Protein AF-A0A822CA72-F1 (afdb_monomer_lite)

InterPro domains:
  IPR012677 Nucleotide-binding alpha-beta plait domain superfamily [G3DSA:3.30.70.330] (20-59)
  IPR034819 Cytoplasmic polyadenylation element-binding protein [PTHR12566] (1-59)

pLDDT: mean 91.9, std 6.28, range [63.62, 97.19]

Organism: NCBI:txid392032

Sequence (59 aa):
MCVSSPSMKDKAVQIRPWLLADSDFVMDGSQPLDPRKTIFVGGVPRPLRAVELAMIMDR

Secondary structure (DSSP, 8-state):
-EEEETTEEEEE-------GGGS---S--SS---TTT-----S--TT--HHHHHHHHT-

Foldseek 3Di:
DFDDDPVGGRHDDDDDDDDPVQAADDPDPPDDDDPVPDDDDPPDDPVDGHVNVVVVVVD

Structure (mmCIF, N/CA/C/O backbone):
data_AF-A0A822CA72-F1
#
_entry.id   AF-A0A822CA72-F1
#
loop_
_atom_site.group_PDB
_atom_site.id
_atom_site.type_symbol
_atom_site.label_atom_id
_atom_site.label_alt_id
_atom_site.label_comp_id
_atom_site.label_asym_id
_atom_site.label_entity_id
_atom_site.label_seq_id
_atom_site.pdbx_PDB_ins_code
_atom_site.Cartn_x
_atom_site.Cartn_y
_atom_site.Cartn_z
_atom_site.occupancy
_atom_site.B_iso_or_equiv
_atom_site.auth_seq_id
_atom_site.auth_comp_id
_atom_site.auth_asym_id
_atom_site.auth_atom_id
_atom_site.pdbx_PDB_model_num
ATOM 1 N N . MET A 1 1 ? 7.595 -0.841 -24.044 1.00 63.62 1 MET A N 1
ATOM 2 C CA . MET A 1 1 ? 8.102 0.545 -23.965 1.00 63.62 1 MET A CA 1
ATOM 3 C C . MET A 1 1 ? 9.572 0.436 -23.597 1.00 63.62 1 MET A C 1
ATOM 5 O O . MET A 1 1 ? 9.868 -0.200 -22.593 1.00 63.62 1 MET A O 1
ATOM 9 N N . CYS A 1 2 ? 10.475 0.913 -24.450 1.00 79.75 2 CYS A N 1
ATOM 10 C CA . CYS A 1 2 ? 11.918 0.842 -24.213 1.00 79.75 2 CYS A CA 1
ATOM 11 C C . CYS A 1 2 ? 12.425 2.245 -23.890 1.00 79.75 2 CYS A C 1
ATOM 13 O O . CYS A 1 2 ? 11.960 3.213 -24.489 1.00 79.75 2 CYS A O 1
ATOM 15 N N . VAL A 1 3 ? 13.335 2.359 -22.926 1.00 82.88 3 VAL A N 1
ATOM 16 C CA . VAL A 1 3 ? 13.934 3.636 -22.524 1.00 82.88 3 VAL A CA 1
ATOM 17 C C . VAL A 1 3 ? 15.442 3.475 -22.593 1.00 82.88 3 VAL A C 1
ATOM 19 O O . VAL A 1 3 ? 15.987 2.508 -22.070 1.00 82.88 3 VAL A O 1
ATOM 22 N N . SER A 1 4 ? 16.132 4.405 -23.244 1.00 80.31 4 SER A N 1
ATOM 23 C CA . SER A 1 4 ? 17.594 4.393 -23.270 1.00 80.31 4 SER A CA 1
ATOM 24 C C . SER A 1 4 ? 18.151 5.067 -22.014 1.00 80.31 4 SER A C 1
ATOM 26 O O . SER A 1 4 ? 17.672 6.125 -21.609 1.00 80.31 4 SER A O 1
ATOM 28 N N . SER A 1 5 ? 19.167 4.464 -21.399 1.00 84.44 5 SER A N 1
ATOM 29 C CA . SER A 1 5 ? 20.003 5.094 -20.372 1.00 84.44 5 SER A CA 1
ATOM 30 C C . SER A 1 5 ? 21.393 5.398 -20.949 1.00 84.44 5 SER A C 1
ATOM 32 O O . SER A 1 5 ? 21.754 4.841 -21.989 1.00 84.44 5 SER A O 1
ATOM 34 N N . PRO A 1 6 ? 22.223 6.220 -20.278 1.00 87.69 6 PRO A N 1
ATOM 35 C CA . PRO A 1 6 ? 23.593 6.494 -20.727 1.00 87.69 6 PRO A CA 1
ATOM 36 C C . PRO A 1 6 ? 24.458 5.237 -20.926 1.00 87.69 6 PRO A C 1
ATOM 38 O O . PRO A 1 6 ? 25.425 5.268 -21.678 1.00 87.69 6 PRO A O 1
ATOM 41 N N . SER A 1 7 ? 24.110 4.133 -20.260 1.00 89.25 7 SER A N 1
ATOM 42 C CA . SER A 1 7 ? 24.845 2.866 -20.277 1.00 89.25 7 SER A CA 1
ATOM 43 C C . SER A 1 7 ? 24.200 1.756 -21.116 1.00 89.25 7 SER A C 1
ATOM 45 O O . SER A 1 7 ? 24.847 0.741 -21.359 1.00 89.25 7 SER A O 1
ATOM 47 N N . MET A 1 8 ? 22.941 1.901 -21.544 1.00 90.12 8 MET A N 1
ATOM 48 C CA . MET A 1 8 ? 22.215 0.855 -22.269 1.00 90.12 8 MET A CA 1
ATOM 49 C C . MET A 1 8 ? 21.152 1.465 -23.181 1.00 90.12 8 MET A C 1
ATOM 51 O O . MET A 1 8 ? 20.226 2.134 -22.718 1.00 90.12 8 MET A O 1
ATOM 55 N N . LYS A 1 9 ? 21.266 1.195 -24.483 1.00 89.06 9 LYS A N 1
ATOM 56 C CA . LYS A 1 9 ? 20.231 1.550 -25.457 1.00 89.06 9 LYS A CA 1
ATOM 57 C C . LYS A 1 9 ? 19.056 0.580 -25.361 1.00 89.06 9 LYS A C 1
ATOM 59 O O . LYS A 1 9 ? 19.251 -0.600 -25.081 1.00 89.06 9 LYS A O 1
ATOM 64 N N . ASP A 1 10 ? 17.853 1.105 -25.576 1.00 88.50 10 ASP A N 1
ATOM 65 C CA . ASP A 1 10 ? 16.608 0.336 -25.708 1.00 88.50 10 ASP A CA 1
ATOM 66 C C . ASP A 1 10 ? 16.314 -0.635 -24.555 1.00 88.50 10 ASP A C 1
ATOM 68 O O . ASP A 1 10 ? 15.778 -1.728 -24.750 1.00 88.50 10 ASP A O 1
ATOM 72 N N . LYS A 1 11 ? 16.613 -0.227 -23.315 1.00 91.19 11 LYS A N 1
ATOM 73 C CA . LYS A 1 11 ? 16.315 -1.039 -22.134 1.00 91.19 11 LYS A CA 1
ATOM 74 C C . LYS A 1 11 ? 14.808 -1.265 -22.027 1.00 91.19 11 LYS A C 1
ATOM 76 O O . LYS A 1 11 ? 14.030 -0.313 -21.916 1.00 91.19 11 LYS A O 1
ATOM 81 N N . ALA A 1 12 ? 14.401 -2.531 -22.000 1.00 90.31 12 ALA A N 1
ATOM 82 C CA . ALA A 1 12 ? 13.030 -2.905 -21.686 1.00 90.31 12 ALA A CA 1
ATOM 83 C C . ALA A 1 12 ? 12.706 -2.473 -20.249 1.00 90.31 12 ALA A C 1
ATOM 85 O O . ALA A 1 12 ? 13.376 -2.884 -19.298 1.00 90.31 12 ALA A O 1
ATOM 86 N N . VAL A 1 13 ? 11.687 -1.627 -20.092 1.00 90.00 13 VAL A N 1
ATOM 87 C CA . VAL A 1 13 ? 11.221 -1.182 -18.775 1.00 90.00 13 VAL A CA 1
ATOM 88 C C . VAL A 1 13 ? 9.893 -1.834 -18.431 1.00 90.00 13 VAL A C 1
ATOM 90 O O . VAL A 1 13 ? 9.031 -2.031 -19.289 1.00 90.00 13 VAL A O 1
ATOM 93 N N . GLN A 1 14 ? 9.728 -2.152 -17.151 1.00 90.00 14 GLN A N 1
ATOM 94 C CA . GLN A 1 14 ? 8.469 -2.633 -16.612 1.00 90.00 14 GLN A CA 1
ATOM 95 C C . GLN A 1 14 ? 7.759 -1.484 -15.901 1.00 90.00 14 GLN A C 1
ATOM 97 O O . GLN A 1 14 ? 8.314 -0.876 -14.987 1.00 90.00 14 GLN A O 1
ATOM 102 N N . ILE A 1 15 ? 6.516 -1.226 -16.295 1.00 89.19 15 ILE A N 1
ATOM 103 C CA . ILE A 1 15 ? 5.597 -0.366 -15.552 1.00 89.19 15 ILE A CA 1
ATOM 104 C C . ILE A 1 15 ? 4.644 -1.281 -14.785 1.00 89.19 15 ILE A C 1
ATOM 106 O O . ILE A 1 15 ? 4.053 -2.188 -15.370 1.00 89.19 15 ILE A O 1
ATOM 110 N N . ARG A 1 16 ? 4.517 -1.073 -13.472 1.00 89.81 16 ARG A N 1
ATOM 111 C CA . ARG A 1 16 ? 3.576 -1.802 -12.612 1.00 89.81 16 ARG A CA 1
ATOM 112 C C . ARG A 1 16 ? 2.665 -0.783 -11.929 1.00 89.81 16 ARG A C 1
ATOM 114 O O . ARG A 1 16 ? 3.119 -0.153 -10.975 1.00 89.81 16 ARG A O 1
ATOM 121 N N . PRO A 1 17 ? 1.440 -0.566 -12.431 1.00 93.12 17 PRO A N 1
ATOM 122 C CA . PRO A 1 17 ? 0.508 0.349 -11.790 1.00 93.12 17 PRO A CA 1
ATOM 123 C C . PRO A 1 17 ? 0.098 -0.178 -10.412 1.00 93.12 17 PRO A C 1
ATOM 125 O O . PRO A 1 17 ? 0.153 -1.382 -10.151 1.00 93.12 17 PRO A O 1
ATOM 128 N N . TRP A 1 18 ? -0.323 0.739 -9.546 1.00 94.25 18 TRP A N 1
ATOM 129 C CA . TRP A 1 18 ? -0.880 0.416 -8.241 1.00 94.25 18 TRP A CA 1
ATOM 130 C C . TRP A 1 18 ? -2.406 0.467 -8.310 1.00 94.25 18 TRP A C 1
ATOM 132 O O . TRP A 1 18 ? -2.971 1.492 -8.696 1.00 94.25 18 TRP A O 1
ATOM 142 N N . LEU A 1 19 ? -3.074 -0.631 -7.956 1.00 94.25 19 LEU A N 1
ATOM 143 C CA . LEU A 1 19 ? -4.529 -0.659 -7.869 1.00 94.25 19 LEU A CA 1
ATOM 144 C C . LEU A 1 19 ? -4.952 -0.064 -6.523 1.00 94.25 19 LEU A C 1
ATOM 146 O O . LEU A 1 19 ? -4.734 -0.670 -5.480 1.00 94.25 19 LEU A O 1
ATOM 150 N N . LEU A 1 20 ? -5.559 1.124 -6.552 1.00 95.81 20 LEU A N 1
ATOM 151 C CA . LEU A 1 20 ? -5.952 1.851 -5.338 1.00 95.81 20 LEU A CA 1
ATOM 152 C C . LEU A 1 20 ? -6.946 1.075 -4.464 1.00 95.81 20 LEU A C 1
ATOM 154 O O . LEU A 1 20 ? -6.938 1.247 -3.260 1.00 95.81 20 LEU A O 1
ATOM 158 N N . ALA A 1 21 ? -7.766 0.196 -5.041 1.00 96.00 21 ALA A N 1
ATOM 159 C CA . ALA A 1 21 ? -8.711 -0.610 -4.265 1.00 96.00 21 ALA A CA 1
ATOM 160 C C . ALA A 1 21 ? -8.031 -1.605 -3.301 1.00 96.00 21 ALA A C 1
ATOM 162 O O . ALA A 1 21 ? -8.674 -2.067 -2.367 1.00 96.00 21 ALA A O 1
ATOM 163 N N . ASP A 1 22 ? -6.749 -1.920 -3.518 1.00 95.75 22 ASP A N 1
ATOM 164 C CA . ASP A 1 22 ? -5.986 -2.873 -2.707 1.00 95.75 22 ASP A CA 1
ATOM 165 C C . ASP A 1 22 ? -4.990 -2.186 -1.745 1.00 95.75 22 ASP A C 1
ATOM 167 O O . ASP A 1 22 ? -4.169 -2.874 -1.127 1.00 95.75 22 ASP A O 1
ATOM 171 N N . SER A 1 23 ? -5.009 -0.845 -1.632 1.00 95.62 23 SER A N 1
ATOM 172 C CA . SER A 1 23 ? -4.009 -0.088 -0.858 1.00 95.62 23 SER A CA 1
ATOM 173 C C . SER A 1 23 ? -4.104 -0.264 0.648 1.00 95.62 23 SER A C 1
ATOM 175 O O . SER A 1 23 ? -3.082 -0.210 1.333 1.00 95.62 23 SER A O 1
ATOM 177 N N . ASP A 1 24 ? -5.314 -0.447 1.156 1.00 96.25 24 ASP A N 1
ATOM 178 C CA . ASP A 1 24 ? -5.626 -0.464 2.575 1.00 96.25 24 ASP A CA 1
ATOM 179 C C . ASP A 1 24 ? -6.783 -1.421 2.858 1.00 96.25 24 ASP A C 1
ATOM 181 O O . ASP A 1 24 ? -7.555 -1.798 1.978 1.00 96.25 24 ASP A O 1
ATOM 185 N N . PHE A 1 25 ? -6.847 -1.883 4.101 1.00 96.31 25 PHE A N 1
ATOM 186 C CA . PHE A 1 25 ? -7.885 -2.781 4.576 1.00 96.31 25 PHE A CA 1
ATOM 187 C C . PHE A 1 25 ? -8.010 -2.640 6.090 1.00 96.31 25 PHE A C 1
ATOM 189 O O . PHE A 1 25 ? -7.002 -2.563 6.795 1.00 96.31 25 PHE A O 1
ATOM 196 N N . VAL A 1 26 ? -9.245 -2.636 6.589 1.00 95.50 26 VAL A N 1
ATOM 197 C CA . VAL A 1 26 ? -9.554 -2.592 8.020 1.00 95.50 26 VAL A CA 1
ATOM 198 C C . VAL A 1 26 ? -10.398 -3.815 8.353 1.00 95.50 26 VAL A C 1
ATOM 200 O O . VAL A 1 26 ? -11.495 -3.970 7.825 1.00 95.50 26 VAL A O 1
ATOM 203 N N . MET A 1 27 ? -9.877 -4.686 9.219 1.00 93.12 27 MET A N 1
ATOM 204 C CA . MET A 1 27 ? -10.592 -5.883 9.675 1.00 93.12 27 MET A CA 1
ATOM 205 C C . MET A 1 27 ? -11.611 -5.551 10.772 1.00 93.12 27 MET A C 1
ATOM 207 O O . MET A 1 27 ? -12.759 -5.976 10.698 1.00 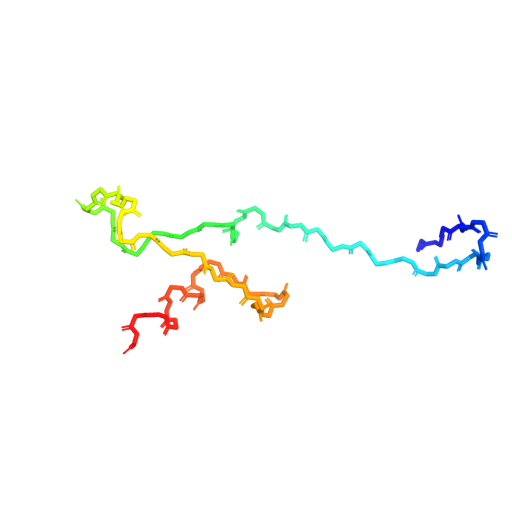93.12 27 MET A O 1
ATOM 211 N N . ASP A 1 28 ? -11.199 -4.755 11.759 1.00 91.75 28 ASP A N 1
ATOM 212 C CA . ASP A 1 28 ? -12.051 -4.219 12.818 1.00 91.75 28 ASP A CA 1
ATOM 213 C C . ASP A 1 28 ? -11.754 -2.725 12.992 1.00 91.75 28 ASP A C 1
ATOM 215 O O . ASP A 1 28 ? -10.630 -2.331 13.301 1.00 91.75 28 ASP A O 1
ATOM 219 N N . GLY A 1 29 ? -12.768 -1.889 12.760 1.00 90.69 29 GLY A N 1
ATOM 220 C CA . GLY A 1 29 ? -12.684 -0.433 12.890 1.00 90.69 29 GLY A CA 1
ATOM 221 C C . GLY A 1 29 ? -13.088 0.095 14.268 1.00 90.69 29 GLY A C 1
ATOM 222 O O . GLY A 1 29 ? -13.205 1.308 14.434 1.00 90.69 29 GLY A O 1
ATOM 223 N N . SE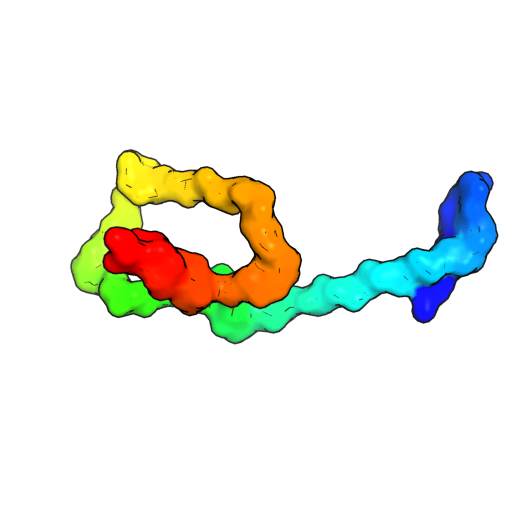R A 1 30 ? -13.354 -0.784 15.241 1.00 94.81 30 SER A N 1
ATOM 224 C CA . SER A 1 30 ? -13.826 -0.391 16.575 1.00 94.81 30 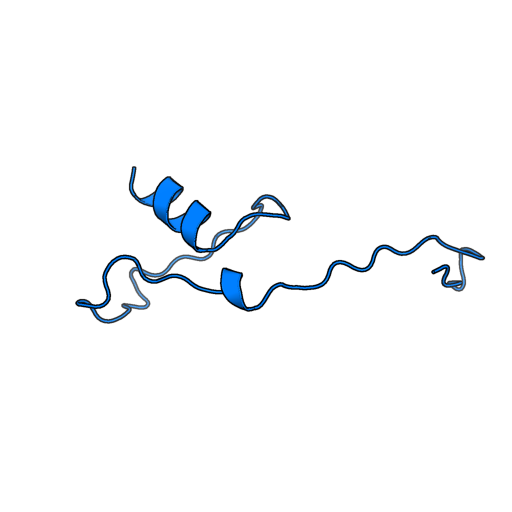SER A CA 1
ATOM 225 C C . SER A 1 30 ? -12.733 0.224 17.455 1.00 94.81 30 SER A C 1
ATOM 227 O O . SER A 1 30 ? -13.035 0.994 18.369 1.00 94.81 30 SER A O 1
ATOM 229 N N . GLN A 1 31 ? -11.462 -0.091 17.181 1.00 90.00 31 GLN A N 1
ATOM 230 C CA . GLN A 1 31 ? -10.321 0.358 17.974 1.00 90.00 31 GLN A CA 1
ATOM 231 C C . GLN A 1 31 ? -9.502 1.433 17.243 1.00 90.00 31 GLN A C 1
ATOM 233 O O . GLN A 1 31 ? -9.230 1.298 16.048 1.00 90.00 31 GLN A O 1
ATOM 238 N N . PRO A 1 32 ? -9.055 2.491 17.946 1.00 93.56 32 PRO A N 1
ATOM 239 C CA . PRO A 1 32 ? -8.155 3.478 17.363 1.00 93.56 32 PRO A CA 1
ATOM 240 C C . PRO A 1 32 ? -6.768 2.875 17.098 1.00 93.56 32 PRO A C 1
ATOM 242 O O . PRO A 1 32 ? -6.298 2.009 17.838 1.00 93.56 32 PRO A O 1
ATOM 245 N N . LEU A 1 33 ? -6.078 3.387 16.075 1.00 93.88 33 LEU A N 1
ATOM 246 C CA . LEU A 1 33 ? -4.694 3.011 15.783 1.00 93.88 33 LEU A CA 1
ATOM 247 C C . LEU A 1 33 ? -3.753 3.541 16.876 1.00 93.88 33 LEU A C 1
ATOM 249 O O . LEU A 1 33 ? -3.650 4.749 17.088 1.00 93.88 33 LEU A O 1
ATOM 253 N N . ASP A 1 34 ? -3.041 2.634 17.541 1.00 95.12 34 ASP A N 1
ATOM 254 C CA . ASP A 1 34 ? -2.024 2.957 18.542 1.00 95.12 34 ASP A CA 1
ATOM 255 C C . ASP A 1 34 ? -0.628 2.855 17.905 1.00 95.12 34 ASP A C 1
ATOM 257 O O . ASP A 1 34 ? -0.212 1.747 17.559 1.00 95.12 34 ASP A O 1
ATOM 261 N N . PRO A 1 35 ? 0.142 3.956 17.784 1.00 95.44 35 PRO A N 1
ATOM 262 C CA . PRO A 1 35 ? 1.493 3.924 17.224 1.00 95.44 35 PRO A CA 1
ATOM 263 C C . PRO A 1 35 ? 2.437 2.932 17.913 1.00 95.44 35 PRO A C 1
ATOM 265 O O . PRO A 1 35 ? 3.392 2.474 17.292 1.00 95.44 35 PRO A O 1
ATOM 268 N N . ARG A 1 36 ? 2.183 2.577 19.181 1.00 97.19 36 ARG A N 1
ATOM 269 C CA . ARG A 1 36 ? 2.970 1.577 19.923 1.00 97.19 36 ARG A CA 1
ATOM 270 C C . ARG A 1 36 ? 2.631 0.134 19.544 1.00 97.19 36 ARG A C 1
ATOM 272 O O . ARG A 1 36 ? 3.391 -0.766 19.887 1.00 97.19 36 ARG A O 1
ATOM 279 N N . LYS A 1 37 ? 1.503 -0.087 18.865 1.00 94.62 37 LYS A N 1
ATOM 280 C CA . LYS A 1 37 ? 1.041 -1.388 18.352 1.00 94.62 37 LYS A CA 1
ATOM 281 C C . LYS A 1 37 ? 1.144 -1.485 16.824 1.00 94.62 37 LYS A C 1
ATOM 283 O O . LYS A 1 37 ? 0.777 -2.506 16.253 1.00 94.62 37 LYS A O 1
ATOM 288 N N . THR A 1 38 ? 1.651 -0.443 16.166 1.00 95.94 38 THR A N 1
ATOM 289 C CA . THR A 1 38 ? 1.839 -0.390 14.713 1.00 95.94 38 THR A CA 1
ATOM 290 C C . THR A 1 38 ? 3.259 -0.811 14.345 1.00 95.94 38 THR A C 1
ATOM 292 O O . THR A 1 38 ? 4.227 -0.322 14.924 1.00 95.94 38 THR A O 1
ATOM 295 N N . ILE A 1 39 ? 3.395 -1.687 13.346 1.00 96.81 39 ILE A N 1
ATOM 296 C CA . ILE A 1 39 ? 4.690 -2.178 12.854 1.00 96.81 39 ILE A CA 1
ATOM 297 C C . ILE A 1 39 ? 4.893 -1.864 11.369 1.00 96.81 39 ILE A C 1
ATOM 299 O O . ILE A 1 39 ? 3.934 -1.700 10.617 1.00 96.81 39 ILE A O 1
ATOM 303 N N . PHE A 1 40 ? 6.154 -1.827 10.937 1.00 96.81 40 PHE A N 1
ATOM 304 C CA . PHE A 1 40 ? 6.529 -1.794 9.523 1.00 96.81 40 PHE A CA 1
ATOM 305 C C . PHE A 1 40 ? 6.977 -3.186 9.068 1.00 96.81 40 PHE A C 1
ATOM 307 O O . PHE A 1 40 ? 7.802 -3.815 9.732 1.00 96.81 40 PHE A O 1
ATOM 314 N N . VAL A 1 41 ? 6.475 -3.648 7.920 1.00 95.25 41 VAL A N 1
ATOM 315 C CA . VAL A 1 41 ? 6.825 -4.954 7.344 1.00 95.25 41 VAL A CA 1
ATOM 316 C C . VAL A 1 41 ? 7.511 -4.756 5.991 1.00 95.25 41 VAL A C 1
ATOM 318 O O . VAL A 1 41 ? 6.926 -4.222 5.051 1.00 95.25 41 VAL A O 1
ATOM 321 N N . GLY A 1 42 ? 8.769 -5.190 5.892 1.00 96.06 42 GLY A N 1
ATOM 322 C CA . GLY A 1 42 ? 9.558 -5.185 4.657 1.00 96.06 42 GLY A CA 1
ATOM 323 C C . GLY A 1 42 ? 9.654 -6.571 4.011 1.00 96.06 42 GLY A C 1
ATOM 324 O O . GLY A 1 42 ? 9.274 -7.573 4.605 1.00 96.06 42 GLY A O 1
ATOM 325 N N . GLY A 1 43 ? 10.185 -6.641 2.786 1.00 95.44 43 GLY A N 1
ATOM 326 C CA . GLY A 1 43 ? 10.443 -7.922 2.105 1.00 95.44 43 GLY A CA 1
ATOM 327 C C . GLY A 1 43 ? 9.195 -8.670 1.619 1.00 95.44 43 GLY A C 1
ATOM 328 O O . GLY A 1 43 ? 9.289 -9.844 1.269 1.00 95.44 43 GLY A O 1
ATOM 329 N N . VAL A 1 44 ? 8.036 -8.006 1.576 1.00 95.12 44 VAL A N 1
AT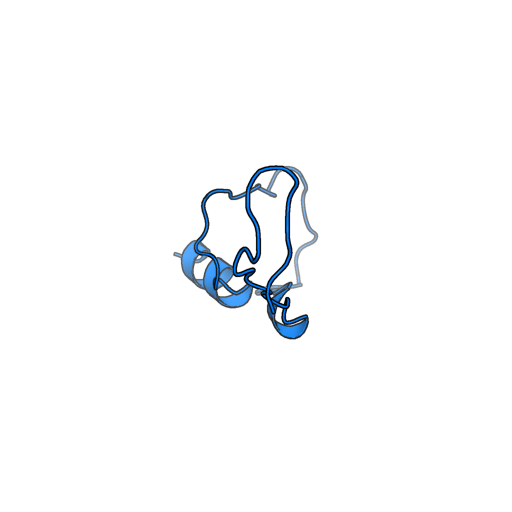OM 330 C CA . VAL A 1 44 ? 6.772 -8.616 1.146 1.00 95.12 44 VAL A CA 1
ATOM 331 C C . VAL A 1 44 ? 6.746 -8.928 -0.362 1.00 95.12 44 VAL A C 1
ATOM 333 O O . VAL A 1 44 ? 7.361 -8.207 -1.161 1.00 95.12 44 VAL A O 1
ATOM 336 N N . PRO A 1 45 ? 6.013 -9.974 -0.792 1.00 94.00 45 PRO A N 1
ATOM 337 C CA . PRO A 1 45 ? 5.803 -10.261 -2.206 1.00 94.00 45 PRO A CA 1
ATOM 338 C C . PRO A 1 45 ? 5.160 -9.086 -2.955 1.00 94.00 45 PRO A C 1
ATOM 340 O O . PRO A 1 45 ? 4.238 -8.431 -2.480 1.00 94.00 45 PRO A O 1
ATOM 343 N N . ARG A 1 46 ? 5.626 -8.840 -4.182 1.00 87.81 46 ARG A N 1
ATOM 344 C CA . ARG A 1 46 ? 5.223 -7.692 -5.014 1.00 87.81 46 ARG A CA 1
ATOM 345 C C . ARG A 1 46 ? 3.751 -7.633 -5.478 1.00 87.81 46 ARG A C 1
ATOM 347 O O . ARG A 1 46 ? 3.397 -6.559 -5.975 1.00 87.81 46 ARG A O 1
ATOM 354 N N . PRO A 1 47 ? 2.921 -8.696 -5.418 1.00 88.94 47 PRO A N 1
ATOM 355 C CA . PRO A 1 47 ? 1.476 -8.585 -5.644 1.00 88.94 47 PRO A CA 1
ATOM 356 C C . PRO A 1 47 ? 0.626 -8.666 -4.358 1.00 88.94 47 PRO A C 1
ATOM 358 O O . PRO A 1 47 ? -0.574 -8.876 -4.473 1.00 88.94 47 PRO A O 1
ATOM 361 N N . LEU A 1 48 ? 1.211 -8.534 -3.161 1.00 94.69 48 LEU A N 1
ATOM 362 C CA . LEU A 1 48 ? 0.470 -8.671 -1.902 1.00 94.69 48 LEU A CA 1
ATOM 363 C C . LEU A 1 48 ? -0.537 -7.526 -1.699 1.00 94.69 48 LEU A C 1
ATOM 365 O O . LEU A 1 48 ? -0.144 -6.357 -1.696 1.00 94.69 48 LEU A O 1
ATOM 369 N N . ARG A 1 49 ? -1.811 -7.870 -1.490 1.00 96.50 49 ARG A N 1
ATOM 370 C CA . ARG A 1 49 ? -2.898 -6.921 -1.188 1.00 96.50 49 ARG A CA 1
ATOM 371 C C . ARG A 1 49 ? -3.052 -6.703 0.316 1.00 96.50 49 ARG A C 1
ATOM 373 O O . ARG A 1 49 ? -2.756 -7.603 1.105 1.00 96.50 49 ARG A O 1
ATOM 380 N N . ALA A 1 50 ? -3.588 -5.550 0.722 1.00 97.19 50 ALA A N 1
ATOM 381 C CA . ALA A 1 50 ? -3.786 -5.228 2.140 1.00 97.19 50 ALA A CA 1
ATOM 382 C C . ALA A 1 50 ? -4.637 -6.278 2.887 1.00 97.19 50 ALA A C 1
ATOM 384 O O . ALA A 1 50 ? -4.271 -6.704 3.982 1.00 97.19 50 ALA A O 1
ATOM 385 N N . VAL A 1 51 ? -5.719 -6.766 2.264 1.00 96.69 51 VAL A N 1
ATOM 386 C CA . VAL A 1 51 ? -6.571 -7.825 2.835 1.00 96.69 51 VAL A CA 1
ATOM 387 C C . VAL A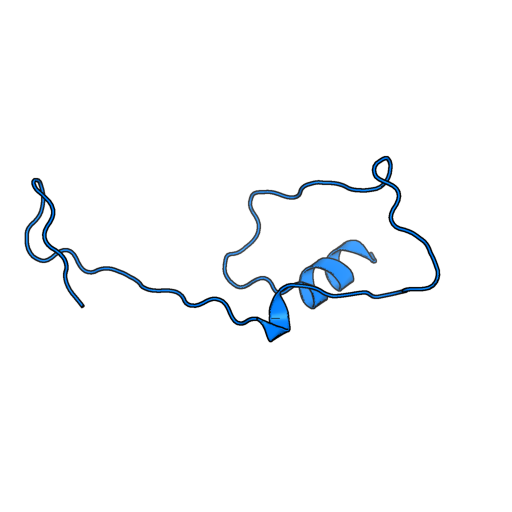 1 51 ? -5.817 -9.141 3.035 1.00 96.69 51 VAL A C 1
ATOM 389 O O . VAL A 1 51 ? -6.005 -9.816 4.038 1.00 96.69 51 VAL A O 1
ATOM 392 N N . GLU A 1 52 ? -4.924 -9.504 2.116 1.00 96.69 52 GLU A N 1
ATOM 393 C CA . GLU A 1 52 ? -4.160 -10.752 2.208 1.00 96.69 52 GLU A CA 1
ATOM 394 C C . GLU A 1 52 ? -3.159 -10.693 3.359 1.00 96.69 52 GLU A C 1
ATOM 396 O O . GLU A 1 52 ? -3.045 -11.655 4.115 1.00 96.69 52 GLU A O 1
ATOM 401 N N . LEU A 1 53 ? -2.479 -9.553 3.528 1.00 96.12 53 LEU A N 1
ATOM 402 C CA . LEU A 1 53 ? -1.578 -9.342 4.658 1.00 96.12 53 LEU A CA 1
ATOM 403 C C . LEU A 1 53 ? -2.330 -9.439 5.992 1.00 96.12 53 LEU A C 1
ATOM 405 O O . LEU A 1 53 ? -1.864 -10.134 6.892 1.00 96.12 53 LEU A O 1
ATOM 409 N N . ALA A 1 54 ? -3.504 -8.810 6.098 1.00 95.88 54 ALA A N 1
ATOM 410 C CA . ALA A 1 54 ? -4.324 -8.874 7.306 1.00 95.88 54 ALA A CA 1
ATOM 411 C C . ALA A 1 54 ? -4.710 -10.319 7.667 1.00 95.88 54 ALA A C 1
ATOM 413 O O . ALA A 1 54 ? -4.530 -10.732 8.807 1.00 95.88 54 ALA A O 1
ATOM 414 N N . MET A 1 55 ? -5.151 -11.118 6.690 1.00 95.94 55 MET A N 1
ATOM 415 C CA . MET A 1 55 ? -5.535 -12.522 6.916 1.00 95.94 55 MET A CA 1
ATOM 416 C C . MET A 1 55 ? -4.347 -13.430 7.267 1.00 95.94 55 MET A C 1
ATOM 418 O O . MET A 1 55 ? -4.521 -14.442 7.940 1.00 95.94 55 MET A O 1
ATOM 422 N N . ILE A 1 56 ? -3.140 -13.105 6.793 1.00 95.19 56 ILE A N 1
ATOM 423 C CA . ILE A 1 56 ? -1.917 -13.829 7.169 1.00 95.19 56 ILE A CA 1
ATOM 424 C C . ILE A 1 56 ? -1.530 -13.518 8.620 1.00 95.19 56 ILE A C 1
ATOM 426 O O . ILE A 1 56 ? -1.084 -14.420 9.320 1.00 95.19 56 ILE A O 1
ATOM 430 N N . MET A 1 57 ? -1.688 -12.263 9.053 1.00 94.62 57 MET A N 1
ATOM 431 C CA . MET A 1 57 ? -1.317 -11.797 10.396 1.00 94.62 57 MET A CA 1
ATOM 432 C C . MET A 1 57 ? -2.350 -12.122 11.484 1.00 94.62 57 MET A C 1
ATOM 434 O O . MET A 1 57 ? -2.012 -12.055 12.659 1.00 94.62 57 MET A O 1
ATOM 438 N N . ASP A 1 58 ? -3.584 -12.461 11.108 1.00 92.12 58 ASP A N 1
ATOM 439 C CA . ASP A 1 58 ? -4.659 -12.878 12.025 1.00 92.12 58 ASP A CA 1
ATOM 440 C C . ASP A 1 58 ? -4.461 -14.297 12.607 1.00 92.12 58 ASP A C 1
ATOM 442 O O . ASP A 1 58 ? -5.231 -14.751 13.449 1.00 9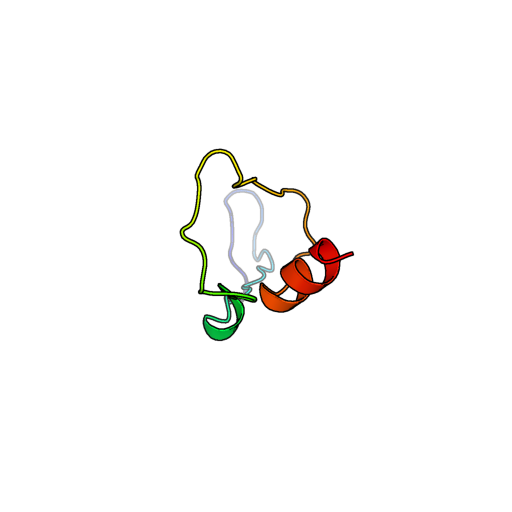2.12 58 ASP A O 1
ATOM 446 N N . ARG A 1 59 ? -3.425 -15.018 12.159 1.00 69.19 59 ARG A N 1
ATOM 447 C CA . ARG A 1 59 ? -3.058 -16.359 12.639 1.00 69.19 59 ARG A CA 1
ATOM 448 C C . ARG A 1 59 ? -1.910 -16.314 13.635 1.00 69.19 59 ARG A C 1
ATOM 450 O O . ARG A 1 59 ? -1.952 -17.133 14.579 1.00 69.19 59 ARG A O 1
#

Radius of gyration: 17.93 Å; chains: 1; bounding box: 39×23×46 Å